Protein AF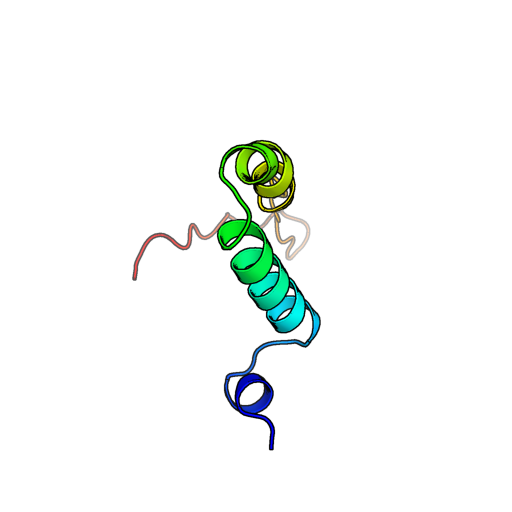-A0A6P4I6I0-F1 (afdb_monomer_lite)

Secondary structure (DSSP, 8-state):
--HHHHTT--HHHHHHHHHHHHHHTS-HHHHHHHHGGG---PPP--EETTEEPP-------

Structure (mmCIF, N/CA/C/O backbone):
data_AF-A0A6P4I6I0-F1
#
_entry.id   AF-A0A6P4I6I0-F1
#
loop_
_atom_site.group_PDB
_atom_site.id
_atom_site.type_symbol
_atom_site.label_atom_id
_atom_site.label_alt_id
_atom_site.label_comp_id
_atom_site.label_asym_id
_atom_site.label_entity_id
_atom_site.label_seq_id
_atom_site.pdbx_PDB_ins_code
_atom_site.Cartn_x
_atom_site.Cartn_y
_atom_site.Cartn_z
_atom_site.occupancy
_atom_site.B_iso_or_equiv
_atom_site.auth_seq_id
_atom_site.auth_comp_id
_atom_site.auth_asym_id
_atom_site.auth_atom_id
_atom_site.pdbx_PDB_model_num
ATOM 1 N N . MET A 1 1 ? 7.817 -21.946 4.955 1.00 66.62 1 MET A N 1
ATOM 2 C CA . MET A 1 1 ? 7.864 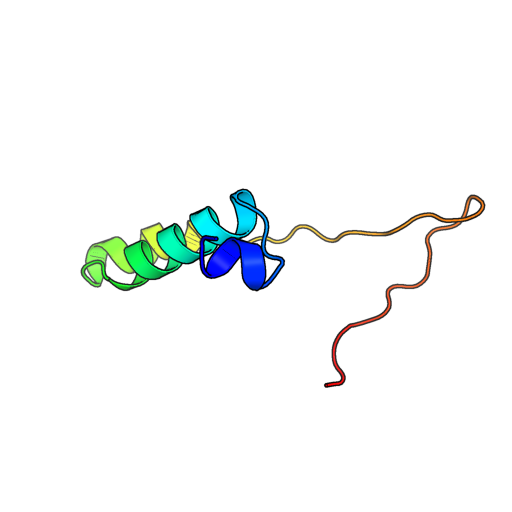-20.758 4.069 1.00 66.62 1 MET A CA 1
ATOM 3 C C . MET A 1 1 ? 6.631 -19.917 4.382 1.00 66.62 1 MET A C 1
ATOM 5 O O . MET A 1 1 ? 5.575 -20.508 4.563 1.00 66.62 1 MET A O 1
ATOM 9 N N . THR A 1 2 ? 6.734 -18.599 4.568 1.00 83.94 2 THR A N 1
ATOM 10 C CA . THR A 1 2 ? 5.556 -17.791 4.943 1.00 83.94 2 THR A CA 1
ATOM 11 C C . THR A 1 2 ? 4.564 -17.710 3.776 1.00 83.94 2 THR A C 1
ATOM 13 O O . THR A 1 2 ? 4.980 -17.597 2.624 1.00 83.94 2 THR A O 1
ATOM 16 N N . ALA A 1 3 ? 3.257 -17.763 4.058 1.00 88.25 3 ALA A N 1
ATOM 17 C CA . ALA A 1 3 ? 2.211 -17.845 3.027 1.00 88.25 3 ALA A CA 1
ATOM 18 C C . ALA A 1 3 ? 2.287 -16.710 1.987 1.00 88.25 3 ALA A C 1
ATOM 20 O O . ALA A 1 3 ? 2.150 -16.939 0.790 1.00 88.25 3 ALA A O 1
ATOM 21 N N . TRP A 1 4 ? 2.604 -15.491 2.428 1.00 89.12 4 TRP A N 1
ATOM 22 C CA . TRP A 1 4 ? 2.749 -14.328 1.551 1.00 89.12 4 TRP A CA 1
ATOM 23 C C . TRP A 1 4 ? 3.981 -14.402 0.633 1.00 89.12 4 TRP A C 1
ATOM 25 O O . TRP A 1 4 ? 3.932 -13.930 -0.497 1.00 89.12 4 TRP A O 1
ATOM 35 N N . ARG A 1 5 ? 5.075 -15.046 1.064 1.00 91.12 5 ARG A N 1
ATOM 36 C CA . ARG A 1 5 ? 6.235 -15.283 0.186 1.00 91.12 5 ARG A CA 1
ATOM 37 C C . ARG A 1 5 ? 5.921 -16.318 -0.889 1.00 91.12 5 ARG A C 1
ATOM 39 O O . ARG A 1 5 ? 6.369 -16.155 -2.017 1.00 91.12 5 ARG A O 1
ATOM 46 N N . ALA A 1 6 ? 5.137 -17.341 -0.552 1.00 92.44 6 ALA A N 1
ATOM 47 C CA . ALA A 1 6 ? 4.687 -18.343 -1.517 1.00 92.44 6 ALA A CA 1
ATOM 48 C C . ALA A 1 6 ? 3.723 -17.753 -2.564 1.00 92.44 6 ALA A C 1
ATOM 50 O O . ALA A 1 6 ? 3.750 -18.165 -3.716 1.00 92.44 6 ALA A O 1
ATOM 51 N N . ALA A 1 7 ? 2.932 -16.743 -2.188 1.00 91.31 7 ALA A N 1
ATOM 52 C CA . ALA A 1 7 ? 2.043 -16.011 -3.094 1.00 91.31 7 ALA A CA 1
ATOM 53 C C . ALA A 1 7 ? 2.766 -15.021 -4.036 1.00 91.31 7 ALA A C 1
ATOM 55 O O . ALA A 1 7 ? 2.111 -14.316 -4.797 1.00 91.31 7 ALA A O 1
ATOM 56 N N . GLY A 1 8 ? 4.099 -14.918 -3.969 1.00 93.38 8 GLY A N 1
ATOM 57 C CA . GLY A 1 8 ? 4.879 -14.030 -4.836 1.00 93.38 8 GLY A CA 1
ATOM 58 C C . GLY A 1 8 ? 4.776 -12.540 -4.493 1.00 93.38 8 GLY A C 1
ATOM 59 O O . GLY A 1 8 ? 5.246 -11.710 -5.269 1.00 93.38 8 GLY A O 1
ATOM 60 N N . ILE A 1 9 ? 4.201 -12.175 -3.339 1.00 94.62 9 ILE A N 1
ATOM 61 C CA . ILE A 1 9 ? 4.138 -10.772 -2.919 1.00 94.62 9 ILE A CA 1
ATOM 62 C C . ILE A 1 9 ? 5.409 -10.341 -2.187 1.00 94.62 9 ILE A C 1
ATOM 64 O O . ILE A 1 9 ? 5.978 -11.046 -1.347 1.00 94.62 9 ILE A O 1
ATOM 68 N N . THR A 1 10 ? 5.850 -9.128 -2.503 1.00 95.44 10 THR A N 1
ATOM 69 C CA . THR A 1 10 ? 6.981 -8.481 -1.839 1.00 95.44 10 THR A CA 1
ATOM 70 C C . THR A 1 10 ? 6.608 -8.056 -0.419 1.00 95.44 10 THR A C 1
ATOM 72 O O . THR A 1 10 ? 5.438 -7.866 -0.082 1.00 95.44 10 THR A O 1
ATOM 75 N N . TYR A 1 11 ? 7.620 -7.850 0.427 1.00 93.75 11 TYR A N 1
ATOM 76 C CA . TYR A 1 11 ? 7.407 -7.347 1.787 1.00 93.75 11 TYR A CA 1
ATOM 77 C C . TYR A 1 11 ? 6.660 -6.003 1.808 1.00 93.75 11 TYR A C 1
ATOM 79 O O . TYR A 1 11 ? 5.774 -5.813 2.637 1.00 93.75 11 TYR A O 1
ATOM 87 N N . ILE A 1 12 ? 6.975 -5.104 0.868 1.00 94.00 12 ILE A N 1
ATOM 88 C CA . ILE A 1 12 ? 6.331 -3.787 0.753 1.00 94.00 12 ILE A CA 1
ATOM 89 C C . ILE A 1 12 ? 4.838 -3.941 0.434 1.00 94.00 12 ILE A C 1
ATOM 91 O O . ILE A 1 12 ? 4.001 -3.252 1.009 1.00 94.00 12 ILE A O 1
ATOM 95 N N . GLN A 1 13 ? 4.479 -4.868 -0.457 1.00 93.81 13 GLN A N 1
ATOM 96 C CA . GLN A 1 13 ? 3.073 -5.156 -0.756 1.00 93.81 13 GLN A CA 1
ATOM 97 C C . GLN A 1 13 ? 2.356 -5.735 0.467 1.00 93.81 13 GLN A C 1
ATOM 99 O O . GLN A 1 13 ? 1.278 -5.266 0.820 1.00 93.81 13 GLN A O 1
ATOM 104 N N . TYR A 1 14 ? 2.978 -6.700 1.149 1.00 94.94 14 TYR A N 1
ATOM 105 C CA . TYR A 1 14 ? 2.423 -7.303 2.358 1.00 94.94 14 TYR A CA 1
ATOM 106 C C . TYR A 1 14 ? 2.146 -6.265 3.458 1.00 94.94 14 TYR A C 1
ATOM 108 O O . TYR A 1 14 ? 1.037 -6.213 3.993 1.00 94.94 14 TYR A O 1
ATOM 116 N N . SER A 1 15 ? 3.122 -5.408 3.778 1.00 94.75 15 SER A N 1
ATOM 117 C CA . SER A 1 15 ? 2.970 -4.396 4.829 1.00 94.75 15 SER A CA 1
ATOM 118 C C . SER A 1 15 ? 1.910 -3.350 4.478 1.00 94.75 15 SER A C 1
ATOM 120 O O . SER A 1 15 ? 1.127 -2.962 5.345 1.00 94.75 15 SER A O 1
ATOM 122 N N . ASN A 1 16 ? 1.816 -2.948 3.207 1.00 94.81 16 ASN A N 1
ATOM 123 C CA . ASN A 1 16 ? 0.778 -2.031 2.737 1.00 94.81 16 ASN A CA 1
ATOM 124 C C . ASN A 1 16 ? -0.630 -2.631 2.857 1.00 94.81 16 ASN A C 1
ATOM 126 O O . ASN A 1 16 ? -1.548 -1.932 3.289 1.00 94.81 16 ASN A O 1
ATOM 130 N N . ILE A 1 17 ? -0.803 -3.919 2.534 1.00 94.00 17 ILE A N 1
ATOM 131 C CA . ILE A 1 17 ? -2.083 -4.628 2.697 1.00 94.00 17 ILE A CA 1
ATOM 132 C C . ILE A 1 17 ? -2.477 -4.676 4.177 1.00 94.00 17 ILE A C 1
ATOM 134 O O . ILE A 1 17 ? -3.590 -4.286 4.527 1.00 94.00 17 ILE A O 1
ATOM 138 N N . ALA A 1 18 ? -1.557 -5.078 5.058 1.00 94.69 18 ALA A N 1
ATOM 139 C CA . ALA A 1 18 ? -1.814 -5.115 6.496 1.00 94.69 18 ALA A CA 1
ATOM 140 C C . ALA A 1 18 ? -2.186 -3.726 7.048 1.00 94.69 18 ALA A C 1
ATOM 142 O O . ALA A 1 18 ? -3.141 -3.589 7.813 1.00 94.69 18 ALA A O 1
ATOM 143 N N . ALA A 1 19 ? -1.485 -2.676 6.610 1.00 95.12 19 ALA A N 1
ATOM 144 C CA . ALA A 1 19 ? -1.780 -1.305 7.007 1.00 95.12 19 ALA A CA 1
ATOM 145 C C . ALA A 1 19 ? -3.157 -0.834 6.513 1.00 95.12 19 ALA A C 1
ATOM 147 O O . ALA A 1 19 ? -3.844 -0.109 7.230 1.00 95.12 19 ALA A O 1
ATOM 148 N N . ARG A 1 20 ? -3.589 -1.250 5.317 1.00 94.56 20 ARG A N 1
ATOM 149 C CA . ARG A 1 20 ? -4.932 -0.948 4.804 1.00 94.56 20 ARG A CA 1
ATOM 150 C C . ARG A 1 20 ? -6.019 -1.581 5.674 1.00 94.56 20 ARG A C 1
ATOM 152 O O . ARG A 1 20 ? -6.916 -0.865 6.108 1.00 94.56 20 ARG A O 1
ATOM 159 N N . VAL A 1 21 ? -5.899 -2.875 5.974 1.00 95.06 21 VAL A N 1
ATOM 160 C CA . VAL A 1 21 ? -6.857 -3.602 6.831 1.00 95.06 21 VAL A CA 1
ATOM 161 C C . VAL A 1 21 ? -6.933 -2.969 8.221 1.00 95.06 21 VAL A C 1
ATOM 163 O O . VAL A 1 21 ? -8.022 -2.767 8.763 1.00 95.06 21 VAL A O 1
ATOM 166 N N . LEU A 1 22 ? -5.781 -2.574 8.774 1.00 93.88 22 LEU A N 1
ATOM 167 C CA . LEU A 1 22 ? -5.726 -1.859 10.044 1.00 93.88 22 LEU A CA 1
ATOM 168 C C . LEU A 1 22 ? -6.527 -0.554 9.983 1.00 93.88 22 LEU A C 1
ATOM 170 O O . LEU A 1 22 ? -7.302 -0.296 10.895 1.00 93.88 22 LEU A O 1
ATOM 174 N N . ARG A 1 23 ? -6.387 0.236 8.907 1.00 94.06 23 ARG A N 1
ATOM 175 C CA . ARG A 1 23 ? -7.103 1.513 8.722 1.00 94.06 23 ARG A CA 1
ATOM 176 C C . ARG A 1 23 ? -8.613 1.346 8.597 1.00 94.06 23 ARG A C 1
ATOM 178 O O . ARG A 1 23 ? -9.363 2.165 9.118 1.00 94.06 23 ARG A O 1
ATOM 185 N N . GLU A 1 24 ? -9.053 0.289 7.924 1.00 92.19 24 GLU A N 1
ATOM 186 C CA . GLU A 1 24 ? -10.475 -0.031 7.763 1.00 92.19 24 GLU A CA 1
ATOM 187 C C . GLU A 1 24 ? -11.124 -0.459 9.088 1.00 92.19 24 GLU A C 1
ATOM 189 O O . GLU A 1 24 ? -12.314 -0.220 9.289 1.00 92.19 24 GLU A O 1
ATOM 194 N N . SER A 1 25 ? -10.324 -0.997 10.014 1.00 94.00 25 SER A N 1
ATOM 195 C CA . SER A 1 25 ? -10.753 -1.431 11.348 1.00 94.00 25 SER A CA 1
ATOM 196 C C . SER A 1 25 ? -10.878 -0.294 12.379 1.00 94.00 25 SER A C 1
ATOM 198 O O . SER A 1 25 ? -11.309 -0.547 13.504 1.00 94.00 25 SER A O 1
ATOM 200 N N . LEU A 1 26 ? -10.506 0.955 12.050 1.00 92.50 26 LEU A N 1
ATOM 201 C CA . LEU A 1 26 ? -10.677 2.092 12.969 1.00 92.50 26 LEU A CA 1
ATOM 202 C C . LEU A 1 26 ? -12.145 2.520 13.097 1.00 92.50 26 LEU A C 1
ATOM 204 O O . LEU A 1 26 ? -12.963 2.347 12.191 1.00 92.50 26 LEU A O 1
ATOM 208 N N . ARG A 1 27 ? -12.448 3.190 14.218 1.00 92.19 27 ARG A N 1
ATOM 209 C CA . ARG A 1 27 ? -13.704 3.931 14.408 1.00 92.19 27 ARG A CA 1
ATOM 210 C C . ARG A 1 27 ? -13.935 4.916 13.259 1.00 92.19 27 ARG A C 1
ATOM 212 O O . ARG A 1 27 ? -12.991 5.520 12.749 1.00 92.19 27 ARG A O 1
ATOM 219 N N . THR A 1 28 ? -15.201 5.111 12.898 1.00 90.31 28 THR A N 1
ATOM 220 C CA . THR A 1 28 ? -15.647 5.928 11.753 1.00 90.31 28 THR A CA 1
ATOM 221 C C . THR A 1 28 ? -15.049 7.332 11.731 1.00 90.31 28 THR A C 1
ATOM 223 O O . THR A 1 28 ? -14.641 7.793 10.669 1.00 90.31 28 THR A O 1
ATOM 226 N N . GLU A 1 29 ? -14.929 7.963 12.897 1.00 90.75 29 GLU A N 1
ATOM 227 C CA . GLU A 1 29 ? -14.358 9.304 13.079 1.00 90.75 29 GLU A CA 1
ATOM 228 C C . GLU A 1 29 ? -12.907 9.404 12.582 1.00 90.75 29 GLU A C 1
ATOM 230 O O . GLU A 1 29 ? -12.542 10.355 11.902 1.00 90.75 29 GLU A O 1
ATOM 235 N N . LEU A 1 30 ? -12.085 8.387 12.859 1.00 90.88 30 LEU A N 1
ATOM 236 C CA . LEU A 1 30 ? -10.669 8.354 12.474 1.00 90.88 30 LEU A CA 1
ATOM 237 C C . LEU A 1 30 ? -10.449 7.700 11.104 1.00 90.88 30 LEU A C 1
ATOM 239 O O . LEU A 1 30 ? -9.408 7.887 10.469 1.00 90.88 30 LEU A O 1
ATOM 243 N N . ARG A 1 31 ? -11.428 6.921 10.635 1.00 90.06 31 ARG A N 1
ATOM 244 C CA . ARG A 1 31 ? -11.344 6.172 9.380 1.00 90.06 31 ARG A CA 1
ATOM 245 C C . ARG A 1 31 ? -11.259 7.092 8.165 1.00 90.06 31 ARG A C 1
ATOM 247 O O . ARG A 1 31 ? -10.531 6.773 7.232 1.00 90.06 31 ARG A O 1
ATOM 254 N N . VAL A 1 32 ? -11.967 8.223 8.176 1.00 89.94 32 VAL A N 1
ATOM 255 C CA . VAL A 1 32 ? -11.982 9.182 7.054 1.00 89.94 32 VAL A CA 1
ATOM 256 C C . VAL A 1 32 ? -10.591 9.765 6.808 1.00 89.94 32 VAL A C 1
ATOM 258 O O . VAL A 1 32 ? -10.109 9.765 5.676 1.00 89.94 32 VAL A O 1
ATOM 261 N N . ASP A 1 33 ? -9.905 10.199 7.863 1.00 90.38 33 ASP A N 1
ATOM 262 C CA . ASP A 1 33 ? -8.554 10.746 7.734 1.00 90.38 33 ASP A CA 1
ATOM 263 C C . ASP A 1 33 ? -7.512 9.669 7.425 1.00 90.38 33 ASP A C 1
ATOM 265 O O . ASP A 1 33 ? -6.571 9.908 6.665 1.00 90.38 33 ASP A O 1
ATOM 269 N N . ALA A 1 34 ? -7.69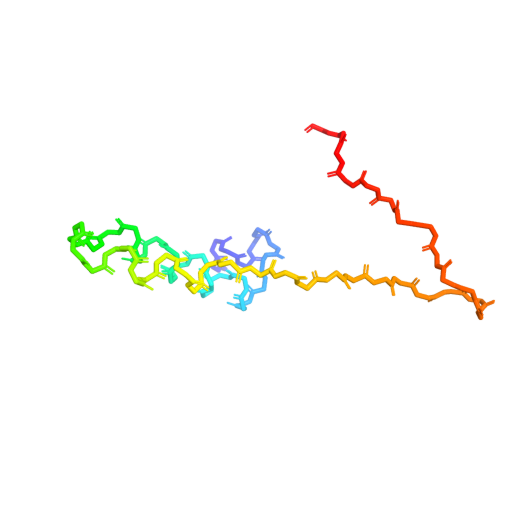6 8.456 7.952 1.00 90.81 34 ALA A N 1
ATOM 270 C CA . ALA A 1 34 ? -6.839 7.323 7.635 1.00 90.81 34 ALA A CA 1
ATOM 271 C C . ALA A 1 34 ? -6.982 6.866 6.170 1.00 90.81 34 ALA A C 1
ATOM 273 O O . ALA A 1 34 ? -5.981 6.492 5.553 1.00 90.81 34 ALA A O 1
ATOM 274 N N . ALA A 1 35 ? -8.190 6.922 5.597 1.00 89.31 35 ALA A N 1
ATOM 275 C CA . ALA A 1 35 ? -8.479 6.472 4.235 1.00 89.31 35 ALA A CA 1
ATOM 276 C C . ALA A 1 35 ? -7.681 7.239 3.171 1.00 89.31 35 ALA A C 1
ATOM 278 O O . ALA A 1 35 ? -7.202 6.626 2.219 1.00 89.31 35 ALA A O 1
ATOM 279 N N . LYS A 1 36 ? -7.424 8.534 3.397 1.00 89.81 36 LYS A N 1
ATOM 280 C CA . LYS A 1 36 ? -6.616 9.392 2.511 1.00 89.81 36 LYS A CA 1
ATOM 281 C C . LYS A 1 36 ? -5.221 8.817 2.224 1.00 89.81 36 LYS A C 1
ATOM 283 O O . LYS A 1 36 ? -4.648 9.073 1.174 1.00 89.81 36 LYS A O 1
ATOM 288 N N . ARG A 1 37 ? -4.658 8.011 3.137 1.00 88.81 37 ARG A N 1
ATOM 289 C CA . ARG A 1 37 ? -3.330 7.386 2.964 1.00 88.81 37 ARG A CA 1
ATOM 290 C C . ARG A 1 37 ? -3.325 6.168 2.039 1.00 88.81 37 ARG A C 1
ATOM 292 O O . ARG A 1 37 ? -2.248 5.683 1.708 1.00 88.81 37 ARG A O 1
ATOM 299 N N . ASN A 1 38 ? -4.491 5.631 1.684 1.00 87.00 38 ASN A N 1
ATOM 300 C CA . ASN A 1 38 ? -4.598 4.476 0.793 1.00 87.00 38 ASN A CA 1
ATOM 301 C C . ASN A 1 38 ? -4.630 4.885 -0.691 1.00 87.00 38 ASN A C 1
ATOM 303 O O . ASN A 1 38 ? -4.501 4.023 -1.558 1.00 87.00 38 ASN A O 1
ATOM 307 N N . GLU A 1 39 ? -4.801 6.173 -0.989 1.00 86.06 39 GLU A N 1
ATOM 308 C CA . GLU A 1 39 ? -4.874 6.693 -2.352 1.00 86.06 39 GLU A CA 1
ATOM 309 C C . GLU A 1 39 ? -3.466 6.940 -2.918 1.00 86.06 39 GLU A C 1
ATOM 311 O O . GLU A 1 39 ? -2.617 7.566 -2.284 1.00 86.06 39 GLU A O 1
ATOM 316 N N . SER A 1 40 ? -3.207 6.438 -4.129 1.00 85.38 40 SER A N 1
ATOM 317 C CA . SER A 1 40 ? -1.982 6.710 -4.886 1.00 85.38 40 SER A CA 1
ATOM 318 C C . SER A 1 40 ? -2.348 7.129 -6.304 1.00 85.38 40 SER A C 1
ATOM 320 O O . SER A 1 40 ? -2.974 6.372 -7.042 1.00 85.38 40 SER A O 1
ATOM 322 N N . HIS A 1 41 ? -1.944 8.338 -6.695 1.00 85.88 41 HIS A N 1
ATOM 323 C CA . HIS A 1 41 ? -2.207 8.901 -8.026 1.00 85.88 41 HIS A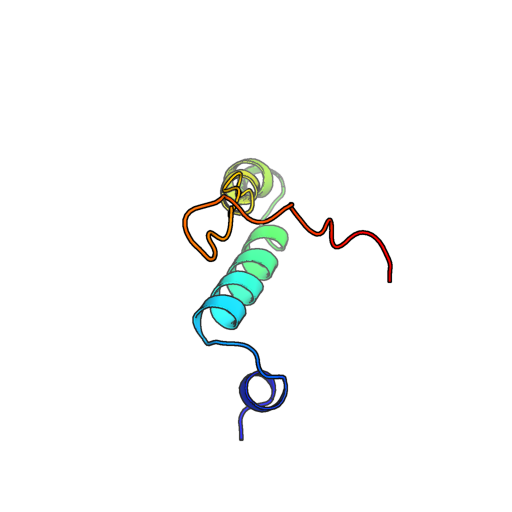 CA 1
ATOM 324 C C . HIS A 1 41 ? -1.014 8.764 -8.984 1.00 85.88 41 HIS A C 1
ATOM 326 O O . HIS A 1 41 ? -0.953 9.431 -10.019 1.00 85.88 41 HIS A O 1
ATOM 332 N N . VAL A 1 42 ? -0.041 7.916 -8.645 1.00 86.38 42 VAL A N 1
ATOM 333 C CA . VAL A 1 42 ? 1.179 7.751 -9.438 1.00 86.38 42 VAL A CA 1
ATOM 334 C C . VAL A 1 42 ? 0.866 6.980 -10.718 1.00 86.38 42 VAL A C 1
ATOM 336 O O . VAL A 1 42 ? 0.425 5.833 -10.681 1.00 86.38 42 VAL A O 1
ATOM 339 N N . LYS A 1 43 ? 1.128 7.604 -11.871 1.00 82.88 43 LYS A N 1
ATOM 340 C CA . LYS A 1 43 ? 1.023 6.962 -13.185 1.00 82.88 43 LYS A CA 1
ATOM 341 C C . LYS A 1 43 ? 2.405 6.536 -13.659 1.00 82.88 43 LYS A C 1
ATOM 343 O O . LYS A 1 43 ? 3.259 7.379 -13.922 1.00 82.88 43 LYS A O 1
ATOM 348 N N . PHE A 1 44 ? 2.606 5.232 -13.811 1.00 82.75 44 PHE A N 1
ATOM 349 C CA . PHE A 1 44 ? 3.824 4.701 -14.407 1.00 82.75 44 PHE A CA 1
ATOM 350 C C . PHE A 1 44 ? 3.721 4.725 -15.936 1.00 82.75 44 PHE A C 1
ATOM 352 O O . PHE A 1 44 ? 2.716 4.297 -16.504 1.00 82.75 44 PHE A O 1
ATOM 359 N N . THR A 1 45 ? 4.755 5.238 -16.600 1.00 87.00 45 THR A N 1
ATOM 360 C CA . THR A 1 45 ? 4.887 5.180 -18.062 1.00 87.00 45 THR A CA 1
ATOM 361 C C . THR A 1 45 ? 6.196 4.467 -18.378 1.00 87.00 45 THR A C 1
ATOM 363 O O . THR A 1 45 ? 7.253 5.065 -18.172 1.00 87.00 45 THR A O 1
ATOM 366 N N . PRO A 1 46 ? 6.161 3.200 -18.825 1.00 85.31 46 PRO A N 1
ATOM 367 C CA . PRO A 1 46 ? 7.369 2.507 -19.244 1.00 85.31 46 PRO A CA 1
ATOM 368 C C . PRO A 1 46 ? 7.935 3.147 -20.517 1.00 85.31 46 PRO A C 1
ATOM 370 O O . PRO A 1 46 ? 7.191 3.547 -21.411 1.00 85.31 46 PRO A O 1
ATOM 373 N N . TRP A 1 47 ? 9.260 3.232 -20.603 1.00 85.75 47 TRP A N 1
ATOM 374 C CA . TRP A 1 47 ? 9.978 3.684 -21.795 1.00 85.75 47 TRP A CA 1
ATOM 375 C C . TRP A 1 47 ? 10.738 2.506 -22.391 1.00 85.75 47 TRP A C 1
ATOM 377 O O . TRP A 1 47 ? 11.399 1.765 -21.667 1.00 85.75 47 TRP A O 1
ATOM 387 N N . ALA A 1 48 ? 10.662 2.344 -23.709 1.00 86.12 48 ALA A N 1
ATOM 388 C CA . ALA A 1 48 ? 11.415 1.330 -24.435 1.00 86.12 48 ALA A CA 1
ATOM 389 C C . ALA A 1 48 ? 11.894 1.913 -25.767 1.00 86.12 48 ALA A C 1
ATOM 391 O O . ALA A 1 48 ? 11.156 2.633 -26.438 1.00 86.12 48 ALA A O 1
ATOM 392 N N . ASN A 1 49 ? 13.135 1.614 -26.159 1.00 83.50 49 ASN A N 1
ATOM 393 C CA . ASN A 1 49 ? 13.707 2.042 -27.444 1.00 83.50 49 ASN A CA 1
ATOM 394 C C . ASN A 1 49 ? 13.576 3.559 -27.715 1.00 83.50 49 ASN A C 1
ATOM 396 O O . ASN A 1 49 ? 13.294 3.982 -28.836 1.00 83.50 49 ASN A O 1
ATOM 400 N N . GLY A 1 50 ? 13.730 4.382 -26.671 1.00 85.38 50 GLY A N 1
ATOM 401 C CA . GLY A 1 50 ? 13.690 5.845 -26.769 1.00 85.38 50 GLY A CA 1
ATOM 402 C C . GLY A 1 50 ? 12.300 6.459 -26.966 1.00 85.38 50 GLY A C 1
ATOM 403 O O . GLY A 1 50 ? 12.202 7.668 -27.159 1.00 85.38 50 GLY A O 1
ATOM 404 N N . ARG A 1 51 ? 11.221 5.668 -26.908 1.00 83.50 51 ARG A N 1
ATOM 405 C CA . ARG A 1 51 ? 9.841 6.166 -26.964 1.00 83.50 51 ARG A CA 1
ATOM 406 C C . ARG A 1 51 ? 9.032 5.681 -25.755 1.00 83.50 51 ARG A C 1
ATOM 408 O O . ARG A 1 51 ? 9.285 4.583 -25.249 1.00 83.50 51 ARG A O 1
ATOM 415 N N . PRO A 1 52 ? 8.066 6.480 -25.268 1.00 83.50 52 PRO A N 1
ATOM 416 C CA . PRO A 1 52 ? 7.137 6.013 -24.250 1.00 83.50 52 PRO A CA 1
ATOM 417 C C . PRO A 1 52 ? 6.329 4.845 -24.824 1.00 83.50 52 PRO A C 1
ATOM 419 O O . PRO A 1 52 ? 5.735 4.960 -25.898 1.00 83.50 52 PRO A O 1
ATOM 422 N N . ALA A 1 53 ? 6.334 3.708 -24.131 1.00 81.44 53 ALA A N 1
ATOM 423 C CA . ALA A 1 53 ? 5.547 2.558 -24.540 1.00 81.44 53 ALA A CA 1
ATOM 424 C C . ALA A 1 53 ? 4.050 2.859 -24.327 1.00 81.44 53 ALA A C 1
ATOM 426 O O . ALA A 1 53 ? 3.686 3.508 -23.337 1.00 81.44 53 ALA A O 1
ATOM 427 N N . PRO A 1 54 ? 3.168 2.418 -25.245 1.00 72.00 54 PRO A N 1
ATOM 428 C CA . PRO A 1 54 ? 1.736 2.607 -25.086 1.00 72.00 54 PRO A CA 1
ATOM 429 C C . PRO A 1 54 ? 1.261 1.916 -23.807 1.00 72.00 54 PRO A C 1
ATOM 431 O O . PRO A 1 54 ? 1.655 0.794 -23.488 1.00 72.00 54 PRO A O 1
ATOM 434 N N . ARG A 1 55 ? 0.424 2.625 -23.049 1.00 64.44 55 ARG A N 1
ATOM 435 C CA . ARG A 1 55 ? -0.121 2.163 -21.774 1.00 64.44 55 ARG A CA 1
ATOM 436 C C . ARG A 1 55 ? -1.040 0.965 -22.048 1.00 64.44 55 ARG A C 1
ATOM 438 O O . ARG A 1 55 ? -2.138 1.154 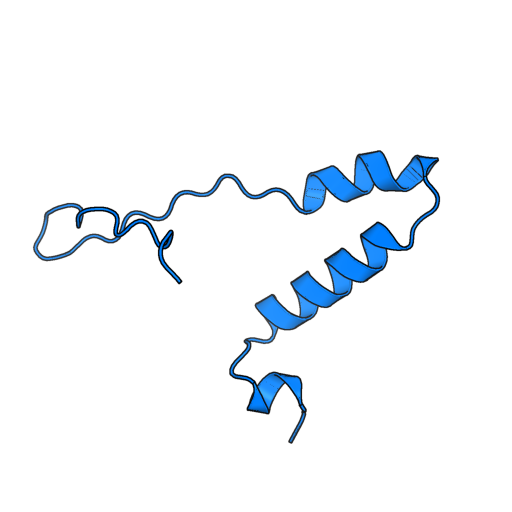-22.560 1.00 64.44 55 ARG A O 1
ATOM 445 N N . GLN A 1 56 ? -0.606 -0.256 -21.735 1.00 60.72 56 GLN A N 1
ATOM 446 C CA . GLN A 1 56 ? -1.517 -1.401 -21.669 1.00 60.72 56 GLN A CA 1
ATOM 447 C C . GLN A 1 56 ? -2.433 -1.179 -20.463 1.00 60.72 56 GLN A C 1
ATOM 449 O O . GLN A 1 56 ? -2.015 -1.324 -19.314 1.00 60.72 56 GLN A O 1
ATOM 454 N N . ASN A 1 57 ? -3.663 -0.736 -20.723 1.00 54.62 57 ASN A N 1
ATOM 455 C CA . ASN A 1 57 ? -4.698 -0.665 -19.703 1.00 54.62 57 ASN A CA 1
ATOM 456 C C . ASN A 1 57 ? -5.003 -2.102 -19.259 1.00 54.62 57 ASN A C 1
ATOM 458 O O . ASN A 1 57 ? -5.600 -2.869 -20.006 1.00 54.62 57 ASN A O 1
ATOM 462 N N . GLN A 1 58 ? -4.560 -2.472 -18.058 1.00 50.44 58 GLN A N 1
ATOM 463 C CA . GLN A 1 58 ? -4.981 -3.696 -17.377 1.00 50.44 58 GLN A CA 1
ATOM 464 C C . GLN A 1 58 ? -6.434 -3.516 -16.912 1.00 50.44 58 GLN A C 1
ATOM 466 O O . GLN A 1 58 ? -6.705 -3.251 -15.746 1.00 50.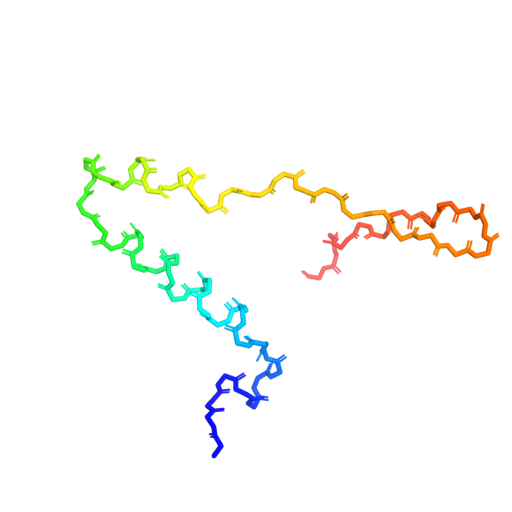44 58 GLN A O 1
ATOM 471 N N . SER A 1 59 ? -7.369 -3.558 -17.854 1.00 43.59 59 SER A N 1
ATOM 472 C CA . SER A 1 59 ? -8.811 -3.579 -17.612 1.00 43.59 59 SER A CA 1
ATOM 473 C C . SER A 1 59 ? -9.439 -4.620 -18.531 1.00 43.59 59 SER A C 1
ATOM 475 O O . SER A 1 59 ? -10.260 -4.285 -19.373 1.00 43.59 59 SER A O 1
ATOM 477 N N . GLU A 1 60 ? -8.967 -5.860 -18.431 1.00 41.06 60 GLU A N 1
ATOM 478 C CA . GLU A 1 60 ? -9.581 -7.034 -19.055 1.00 41.06 60 GLU A CA 1
ATOM 479 C C . GLU A 1 60 ? -9.015 -8.287 -18.376 1.00 41.06 60 GLU A C 1
ATOM 481 O O . GLU A 1 60 ? -7.963 -8.804 -18.752 1.00 41.06 60 GLU A O 1
ATOM 486 N N . SER A 1 61 ? -9.663 -8.700 -17.284 1.00 33.12 61 SER A N 1
ATOM 487 C CA . SER A 1 61 ? -9.680 -10.051 -16.698 1.00 33.12 61 SER A CA 1
ATOM 488 C C . SER A 1 61 ? -10.791 -10.105 -15.656 1.00 33.12 61 SER A C 1
ATOM 490 O O . SER A 1 61 ? -10.799 -9.203 -14.786 1.00 33.12 61 SER A O 1
#

Sequence (61 aa):
MTAWRAAGITYIQYSNIAARVLRESLRTELRVDAAKRNESHVKFTPWANGRPAPRQNQSES

pLDDT: mean 84.65, std 14.09, range [33.12, 95.44]

Foldseek 3Di:
DDPCVVVVDDPVRVVLVVLLVVLVPDDPVSNVVSVVVNDDPDDDFDDDPNHTDPDPPPPDD

Radius of gyration: 16.77 Å; chains: 1; bounding box: 29×32×42 Å

Organism: Drosophila kikkawai (NCBI:txid30033)

InterPro domains:
  IPR006721 ATP synthase, F1 complex, epsilon subunit, mitochondrial [PF04627] (3-50)
  IPR006721 ATP synthase, F1 complex, epsilon subunit, mitochondrial [PTHR12448] (3-54)
  IPR006721 ATP synthase, F1 complex, epsilon subunit, mitochondrial [cd12153] (3-47)
  IPR036742 ATP synthase, F1 complex, epsilon subunit superfamily, mitochondrial [G3DSA:1.10.1620.20] (2-59)
  IPR036742 ATP synthase, F1 complex, epsilon subunit superfamily, mitochondrial [SSF48690] (1-47)